Protein AF-A0A0P9RA25-F1 (afdb_monomer)

Solvent-accessible surface area (backbone atoms only — not comparable to full-atom values): 6479 Å² total; per-residue (Å²): 133,87,80,80,87,81,78,80,85,85,78,79,68,72,67,71,62,60,66,66,53,52,51,52,50,52,46,48,56,44,50,52,52,51,49,53,57,55,74,70,58,63,99,66,55,70,68,56,52,49,53,50,53,52,52,51,50,52,52,53,50,44,55,63,36,58,80,73,49,92,71,73,48,55,68,53,39,53,52,40,48,55,47,23,70,66,26,47,82,84,34,52,71,59,17,51,46,38,47,51,45,40,51,46,37,48,74,74,63,49

Sequence (110 aa):
MTDLSPSGEVHDTDLSIKEHIMPARELQEQLDTLREQLEHKPPMSESERDNLHELMQQIETKIQLEQATHEQDSSLADGVNLAVERFELEHPGIAGTLRSIVQTLGNIGI

Radius of gyration: 19.82 Å; Cα contacts (8 Å, |Δi|>4): 63; chains: 1; bounding box: 60×39×55 Å

Organism: NCBI:txid264453

InterPro domains:
  IPR025516 Protein of unknown function DUF4404 [PF14357] (27-110)

Foldseek 3Di:
DDDDDDDDDDDPPPVVVVPLVVLLVQLVVLLVVLVVVVVVVPPDDPVLVVLNVVLSVVSVVVSVCSVPDLDQPVVSLVSLVVNLVVCVPPPVPNSVSSVSNSVSSVVSPD

pLDDT: mean 80.01, std 17.23, range [43.62, 96.75]

Mean predicted aligned error: 9.84 Å

Nearest PDB structures (foldseek):
  4zsv-assembly1_A  TM=7.248E-01  e=1.014E+00  Aquifex aeolicus VF5
  4zsz-assembly1_A  TM=7.354E-01  e=1.201E+00  Aquifex aeolicus VF5
  3kaw-assembly1_A  TM=6.820E-01  e=1.073E+00  Pseudomonas aeruginosa
  3kav-assembly1_A  TM=6.672E-01  e=1.135E+00  Pseudomonas aeruginosa

Secondary structure (DSSP, 8-state):
-----------SSHHHHHHHHHHHHHHHHHHHHHHHHHHT--S--HHHHHHHHHHHHHHHHHHHHHTT-----HHHHHHHHHHHHHHHHH-HHHHHHHHHHHHHHHHTT-

Structure (mmCIF, N/CA/C/O backbone):
data_AF-A0A0P9RA25-F1
#
_entry.id   AF-A0A0P9RA25-F1
#
loop_
_atom_site.group_PDB
_atom_site.id
_atom_site.type_symbol
_atom_site.label_atom_id
_atom_site.label_alt_id
_atom_site.label_comp_id
_atom_site.label_asym_id
_atom_site.label_entity_id
_atom_site.label_seq_id
_atom_site.pdbx_PDB_ins_code
_atom_site.Cartn_x
_atom_site.Cartn_y
_atom_site.Cartn_z
_atom_site.occupancy
_atom_site.B_iso_or_equiv
_atom_site.auth_seq_id
_atom_site.auth_comp_id
_atom_site.auth_asym_id
_atom_site.auth_atom_id
_atom_site.pdbx_PDB_model_num
ATOM 1 N N . MET A 1 1 ? -45.000 22.985 39.536 1.00 43.62 1 MET A N 1
ATOM 2 C CA . MET A 1 1 ? -44.176 23.932 38.763 1.00 43.62 1 MET A CA 1
ATOM 3 C C . MET A 1 1 ? -42.744 23.627 39.152 1.00 43.62 1 MET A C 1
ATOM 5 O O . MET A 1 1 ? -42.229 24.255 40.058 1.00 43.62 1 MET A O 1
ATOM 9 N N . THR A 1 2 ? -42.159 22.497 38.757 1.00 50.28 2 THR A N 1
ATOM 10 C CA . THR A 1 2 ? -41.972 21.981 37.385 1.00 50.28 2 THR A CA 1
ATOM 11 C C . THR A 1 2 ? -41.344 23.046 36.501 1.00 50.28 2 THR A C 1
ATOM 13 O O . THR A 1 2 ? -42.076 23.927 36.062 1.00 50.28 2 THR A O 1
ATOM 16 N N . ASP A 1 3 ? -40.016 23.005 36.379 1.00 44.88 3 ASP A N 1
ATOM 17 C CA . ASP A 1 3 ? -39.243 22.898 35.123 1.00 44.88 3 ASP A CA 1
ATOM 18 C C . ASP A 1 3 ? -37.756 23.135 35.482 1.00 44.88 3 ASP A C 1
ATOM 20 O O . ASP A 1 3 ? -37.380 24.221 35.913 1.00 44.88 3 ASP A O 1
ATOM 24 N N . LEU A 1 4 ? -36.987 22.077 35.760 1.00 47.62 4 LEU A N 1
ATOM 25 C CA . LEU A 1 4 ? -36.079 21.422 34.807 1.00 47.62 4 LEU A CA 1
ATOM 26 C C . LEU A 1 4 ? -35.076 22.400 34.181 1.00 47.62 4 LEU A C 1
ATOM 28 O O . LEU A 1 4 ? -35.343 23.056 33.184 1.00 47.62 4 LEU A O 1
ATOM 32 N N . SER A 1 5 ? -33.877 22.431 34.764 1.00 49.62 5 SER A N 1
ATOM 33 C CA . SER A 1 5 ? -32.659 22.859 34.082 1.00 49.62 5 SER A CA 1
ATOM 34 C C . SER A 1 5 ? -32.545 22.119 32.745 1.00 49.62 5 SER A C 1
ATOM 36 O O . SER A 1 5 ? -32.510 20.885 32.767 1.00 49.62 5 SER A O 1
ATOM 38 N N . PRO A 1 6 ? -32.460 22.796 31.591 1.00 61.12 6 PRO A N 1
ATOM 39 C CA . PRO A 1 6 ? -32.045 22.127 30.381 1.00 61.12 6 PRO A CA 1
ATOM 40 C C . PRO A 1 6 ? -30.518 22.136 30.291 1.00 61.12 6 PRO A C 1
ATOM 42 O O . PRO A 1 6 ? -29.838 23.033 30.795 1.00 61.12 6 PRO A O 1
ATOM 45 N N . SER A 1 7 ? -30.025 21.138 29.568 1.00 49.59 7 SER A N 1
ATOM 46 C CA . SER A 1 7 ? -28.692 21.089 28.973 1.00 49.59 7 SER A CA 1
ATOM 47 C C . SER A 1 7 ? -27.584 20.545 29.868 1.00 49.59 7 SER A C 1
ATOM 49 O O . SER A 1 7 ? -26.542 21.159 30.080 1.00 49.59 7 SER A O 1
ATOM 51 N N . GLY A 1 8 ? -27.788 19.299 30.296 1.00 56.59 8 GLY A N 1
ATOM 52 C CA . GLY A 1 8 ? -26.721 18.329 30.084 1.00 56.59 8 GLY A CA 1
ATOM 53 C C . GLY A 1 8 ? -26.451 18.165 28.582 1.00 56.59 8 GLY A C 1
ATOM 54 O O . GLY A 1 8 ? -27.360 18.308 27.767 1.00 56.59 8 GLY A O 1
ATOM 55 N N . GLU A 1 9 ? -25.202 17.832 28.269 1.00 54.88 9 GLU A N 1
ATOM 56 C CA . GLU A 1 9 ? -24.771 17.241 27.000 1.00 54.88 9 GLU A CA 1
ATOM 57 C C . GLU A 1 9 ? -24.566 18.217 25.831 1.00 54.88 9 GLU A C 1
ATOM 59 O O . GLU A 1 9 ? -25.375 18.351 24.918 1.00 54.88 9 GLU A O 1
ATOM 64 N N . VAL A 1 10 ? -23.404 18.875 25.825 1.00 54.00 10 VAL A N 1
ATOM 65 C CA . VAL A 1 10 ? -22.808 19.386 24.586 1.00 54.00 10 VAL A CA 1
ATOM 66 C C . VAL A 1 10 ? -21.556 18.575 24.265 1.00 54.00 10 VAL A C 1
ATOM 68 O O . VAL A 1 10 ? -20.478 18.833 24.780 1.00 54.00 10 VAL A O 1
ATOM 71 N N . HIS A 1 11 ? -21.771 17.572 23.414 1.00 50.91 11 HIS A N 1
ATOM 72 C CA . HIS A 1 11 ? -20.868 17.115 22.357 1.00 50.91 11 HIS A CA 1
ATOM 73 C C . HIS A 1 11 ? -19.388 16.901 22.716 1.00 50.91 11 HIS A C 1
ATOM 75 O O . HIS A 1 11 ? -18.535 17.677 22.297 1.00 50.91 11 HIS A O 1
ATOM 81 N N . ASP A 1 12 ? -19.072 15.782 23.367 1.00 50.06 12 ASP A N 1
ATOM 82 C CA . ASP A 1 12 ? -17.703 15.232 23.354 1.00 50.06 12 ASP A CA 1
ATOM 83 C C . ASP A 1 12 ? -17.537 14.107 22.301 1.00 50.06 12 ASP A C 1
ATOM 85 O O . ASP A 1 12 ? -16.439 13.645 22.013 1.00 50.06 12 ASP A O 1
ATOM 89 N N . THR A 1 13 ? -18.624 13.680 21.645 1.00 53.25 13 THR A N 1
ATOM 90 C CA . THR A 1 13 ? -18.630 12.513 20.743 1.00 53.25 13 THR A CA 1
ATOM 91 C C . THR A 1 13 ? -18.313 12.802 19.268 1.00 53.25 13 THR A C 1
ATOM 93 O O . THR A 1 13 ? -18.087 11.857 18.516 1.00 53.25 13 THR A O 1
ATOM 96 N N . ASP A 1 14 ? -18.237 14.065 18.822 1.00 52.00 14 ASP A N 1
ATOM 97 C CA . ASP A 1 14 ? -17.967 14.397 17.401 1.00 52.00 14 ASP A CA 1
ATOM 98 C C . ASP A 1 14 ? -16.471 14.361 17.028 1.00 52.00 14 ASP A C 1
ATOM 100 O O . ASP A 1 14 ? -16.124 14.169 15.861 1.00 52.00 14 ASP A O 1
ATOM 104 N N . LEU A 1 15 ? -15.565 14.511 18.003 1.00 49.84 15 LEU A N 1
ATOM 105 C CA . LEU A 1 15 ? -14.123 14.542 17.729 1.00 49.84 15 LEU A CA 1
ATOM 106 C C . LEU A 1 15 ? -13.520 13.132 17.597 1.00 49.84 15 LEU A C 1
ATOM 108 O O . LEU A 1 15 ? -12.598 12.932 16.813 1.00 49.84 15 LEU A O 1
ATOM 112 N N . SER A 1 16 ? -14.084 12.140 18.295 1.00 54.59 16 SER A N 1
ATOM 113 C CA . SER A 1 16 ? -13.531 10.779 18.350 1.00 54.59 16 SER A CA 1
ATOM 114 C C . SER A 1 16 ? -13.845 9.922 17.117 1.00 54.59 16 SER A C 1
ATOM 116 O O . SER A 1 16 ? -13.129 8.961 16.852 1.00 54.59 16 SER A O 1
ATOM 118 N N . ILE A 1 17 ? -14.887 10.256 16.346 1.00 54.41 17 ILE A N 1
ATOM 119 C CA . ILE A 1 17 ? -15.246 9.514 15.126 1.00 54.41 17 ILE A CA 1
ATOM 120 C C . ILE A 1 17 ? -14.368 9.931 13.939 1.00 54.41 17 ILE A C 1
ATOM 122 O O . ILE A 1 17 ? -14.140 9.118 13.056 1.00 54.41 17 ILE A O 1
ATOM 126 N N . LYS A 1 18 ? -13.832 11.161 13.907 1.00 53.38 18 LYS A N 1
ATOM 127 C CA . LYS A 1 18 ? -13.073 11.689 12.754 1.00 53.38 18 LYS A CA 1
ATOM 128 C C . LYS A 1 18 ? -11.647 11.143 12.633 1.00 53.38 18 LYS A C 1
ATOM 130 O O . LYS A 1 18 ? -11.148 11.060 11.515 1.00 53.38 18 LYS A O 1
ATOM 135 N N . GLU A 1 19 ? -11.013 10.754 13.738 1.00 54.59 19 GLU A N 1
ATOM 136 C CA . GLU A 1 19 ? -9.610 1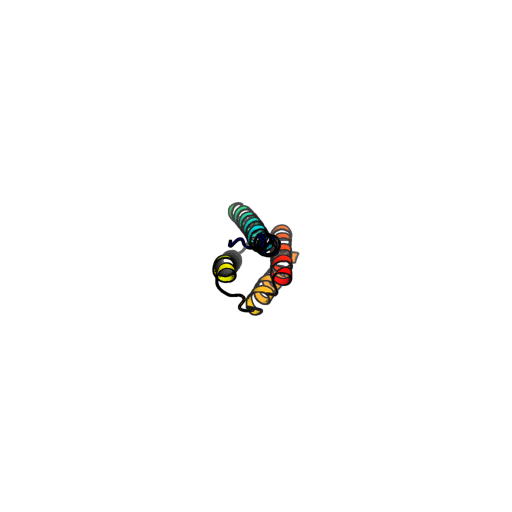0.302 13.741 1.00 54.59 19 GLU A CA 1
ATOM 137 C C . GLU A 1 19 ? -9.434 8.883 13.178 1.00 54.59 19 GLU A C 1
ATOM 139 O O . GLU A 1 19 ? -8.426 8.607 12.540 1.00 54.59 19 GLU A O 1
ATOM 144 N N . HIS A 1 20 ? -10.422 7.995 13.329 1.00 56.47 20 HIS A N 1
ATOM 145 C CA . HIS A 1 20 ? -10.298 6.598 12.886 1.00 56.47 20 HIS A CA 1
ATOM 146 C C . HIS A 1 20 ? -10.661 6.380 11.401 1.00 56.47 20 HIS A C 1
ATOM 148 O O . HIS A 1 20 ? -10.259 5.391 10.799 1.00 56.47 20 HIS A O 1
ATOM 154 N N . ILE A 1 21 ? -11.382 7.315 10.764 1.00 62.09 21 ILE A N 1
ATOM 155 C CA . ILE A 1 21 ? -11.773 7.191 9.339 1.00 62.09 21 ILE A CA 1
ATOM 156 C C . ILE A 1 21 ? -10.632 7.590 8.395 1.00 62.09 21 ILE A C 1
ATOM 158 O O . ILE A 1 21 ? -10.577 7.118 7.260 1.00 62.09 21 ILE A O 1
ATOM 162 N N . MET A 1 22 ? -9.735 8.483 8.831 1.00 70.12 22 MET A N 1
ATOM 163 C CA . MET A 1 22 ? -8.658 8.985 7.971 1.00 70.12 22 MET A CA 1
ATOM 164 C C . MET A 1 22 ? -7.619 7.909 7.616 1.00 70.12 22 MET A C 1
ATOM 166 O O . MET A 1 22 ? -7.309 7.798 6.431 1.00 70.12 22 MET A O 1
ATOM 170 N N . PRO A 1 23 ? -7.141 7.067 8.551 1.00 80.38 23 PRO A N 1
ATOM 171 C CA . PRO A 1 23 ? -6.140 6.052 8.232 1.00 80.38 23 PRO A CA 1
ATOM 172 C C . PRO A 1 23 ? -6.656 4.954 7.298 1.00 80.38 23 PRO A C 1
ATOM 174 O O . PRO A 1 23 ? -5.997 4.621 6.318 1.00 80.38 23 PRO A O 1
ATOM 177 N N . ALA A 1 24 ? -7.870 4.445 7.534 1.00 81.75 24 ALA A N 1
ATOM 178 C CA . ALA A 1 24 ? -8.482 3.431 6.673 1.00 81.75 24 ALA A CA 1
ATOM 179 C C . ALA A 1 24 ? -8.697 3.946 5.238 1.00 81.75 24 ALA A C 1
ATOM 181 O O . ALA A 1 24 ? -8.505 3.217 4.264 1.00 81.75 24 ALA A O 1
ATOM 182 N N . ARG A 1 25 ? -9.067 5.225 5.097 1.00 84.88 25 ARG A N 1
ATOM 183 C CA . ARG A 1 25 ? -9.197 5.875 3.790 1.00 84.88 25 ARG A CA 1
ATOM 184 C C . ARG A 1 25 ? -7.846 6.045 3.096 1.00 84.88 25 ARG A C 1
ATOM 186 O O . ARG A 1 25 ? -7.751 5.768 1.906 1.00 84.88 25 ARG A O 1
ATOM 193 N N . GLU A 1 26 ? -6.825 6.494 3.817 1.00 89.25 26 GLU A N 1
ATOM 194 C CA . GLU A 1 26 ? -5.475 6.662 3.270 1.00 89.25 26 GLU A CA 1
ATOM 195 C C . GLU A 1 26 ? -4.899 5.320 2.792 1.00 89.25 26 GLU A C 1
ATOM 197 O O . GLU A 1 26 ? -4.362 5.227 1.689 1.00 89.25 26 GLU A O 1
ATOM 202 N N . LEU A 1 27 ? -5.098 4.257 3.574 1.00 90.06 27 LEU A N 1
ATOM 203 C CA . LEU A 1 27 ? -4.681 2.901 3.223 1.00 90.06 27 LEU A CA 1
ATOM 204 C C . LEU A 1 27 ? -5.374 2.406 1.944 1.00 90.06 27 LEU A C 1
ATOM 206 O O . LEU A 1 27 ? -4.736 1.810 1.077 1.00 90.06 27 LEU A O 1
ATOM 210 N N . GLN A 1 28 ? -6.666 2.709 1.782 1.00 91.31 28 GLN A N 1
ATOM 211 C CA . GLN A 1 28 ? -7.406 2.405 0.557 1.00 91.31 28 GLN A CA 1
ATOM 212 C C . GLN A 1 28 ? -6.830 3.146 -0.663 1.00 91.31 28 GLN A C 1
ATOM 214 O O . GLN A 1 28 ? -6.598 2.525 -1.698 1.00 91.31 28 GLN A O 1
ATOM 219 N N . GLU A 1 29 ? -6.544 4.445 -0.542 1.00 93.81 29 GLU A N 1
ATOM 220 C CA . GLU A 1 29 ? -5.962 5.252 -1.629 1.00 93.81 29 GLU A CA 1
ATOM 221 C C . GLU A 1 29 ? -4.575 4.722 -2.055 1.00 93.81 29 GLU A C 1
ATOM 223 O O . GLU A 1 29 ? -4.235 4.686 -3.245 1.00 93.81 29 GLU A O 1
ATOM 228 N N . GLN A 1 30 ? -3.781 4.236 -1.099 1.00 95.00 30 GLN A N 1
ATOM 229 C CA . GLN A 1 30 ? -2.495 3.590 -1.370 1.00 95.00 30 GLN A CA 1
ATOM 230 C C . GLN A 1 30 ? -2.659 2.230 -2.066 1.00 95.00 30 GLN A C 1
ATOM 232 O O . GLN A 1 30 ? -1.908 1.932 -2.998 1.00 95.00 30 GLN A O 1
ATOM 237 N N . LEU A 1 31 ? -3.650 1.420 -1.671 1.00 95.00 31 LEU A N 1
ATOM 238 C CA . LEU A 1 31 ? -3.972 0.169 -2.365 1.00 95.00 31 LEU A CA 1
ATOM 239 C C . LEU A 1 31 ? -4.417 0.419 -3.805 1.00 95.00 31 LEU A C 1
ATOM 241 O O . LEU A 1 31 ? -3.995 -0.310 -4.699 1.00 95.00 31 LEU A O 1
ATOM 245 N N . ASP A 1 32 ? -5.226 1.447 -4.049 1.00 95.38 32 ASP A N 1
ATOM 246 C CA . ASP A 1 32 ? -5.659 1.805 -5.401 1.00 95.38 32 ASP A CA 1
ATOM 247 C C . ASP A 1 32 ? -4.482 2.277 -6.264 1.00 95.38 32 ASP A C 1
ATOM 249 O O . ASP A 1 32 ? -4.353 1.860 -7.416 1.00 95.38 32 ASP A O 1
ATOM 253 N N . THR A 1 33 ? -3.545 3.027 -5.681 1.00 95.69 33 THR A N 1
ATOM 254 C CA . THR A 1 33 ? -2.279 3.372 -6.347 1.00 95.69 33 THR A CA 1
ATOM 255 C C . THR A 1 33 ? -1.470 2.120 -6.702 1.00 95.69 33 THR A C 1
ATOM 257 O O . THR A 1 33 ? -0.943 2.008 -7.809 1.00 95.69 33 THR A O 1
ATOM 260 N N . LEU A 1 34 ? -1.374 1.151 -5.785 1.00 95.00 34 LEU A N 1
ATOM 261 C CA . LEU A 1 34 ? -0.673 -0.108 -6.036 1.00 95.00 34 LEU A CA 1
ATOM 262 C C . LEU A 1 34 ? -1.365 -0.934 -7.135 1.00 95.00 34 LEU A C 1
ATOM 264 O O . LEU A 1 34 ? -0.680 -1.502 -7.987 1.00 95.00 34 LEU A O 1
ATOM 268 N N . ARG A 1 35 ? -2.708 -0.966 -7.168 1.00 94.50 35 ARG A N 1
ATOM 269 C CA . ARG A 1 35 ? -3.483 -1.600 -8.255 1.00 94.50 35 ARG A CA 1
ATOM 270 C C . ARG A 1 35 ? -3.129 -0.990 -9.600 1.00 94.50 35 ARG A C 1
ATOM 272 O O . ARG A 1 35 ? -2.756 -1.732 -10.503 1.00 94.50 35 ARG A O 1
ATOM 279 N N . GLU A 1 36 ? -3.174 0.334 -9.703 1.00 94.88 36 GLU A N 1
ATOM 280 C CA . GLU A 1 36 ? -2.862 1.048 -10.943 1.00 94.88 36 GLU A CA 1
ATOM 281 C C . GLU A 1 36 ? -1.439 0.715 -11.429 1.00 94.88 36 GLU A C 1
ATOM 283 O O . GLU A 1 36 ? -1.226 0.360 -12.592 1.00 94.88 36 GLU A O 1
ATOM 288 N N . GLN A 1 37 ? -0.456 0.713 -10.521 1.00 92.62 37 GLN A N 1
ATOM 289 C CA . GLN A 1 37 ? 0.919 0.316 -10.843 1.00 92.62 37 GLN A CA 1
ATOM 290 C C . GLN A 1 37 ? 1.013 -1.119 -11.385 1.00 92.62 37 GLN A C 1
ATOM 292 O O . GLN A 1 37 ? 1.790 -1.375 -12.307 1.00 92.62 37 GLN A O 1
ATOM 297 N N . LEU A 1 38 ? 0.227 -2.059 -10.851 1.00 92.12 38 LEU A N 1
ATOM 298 C CA . LEU A 1 38 ? 0.177 -3.443 -11.333 1.00 92.12 38 LEU A CA 1
ATOM 299 C C . LEU A 1 38 ? -0.546 -3.582 -12.679 1.00 92.12 38 LEU A C 1
ATOM 301 O O . LEU A 1 38 ? -0.139 -4.408 -13.504 1.00 92.12 38 LEU A O 1
ATOM 305 N N . GLU A 1 39 ? -1.568 -2.765 -12.939 1.00 92.38 39 GLU A N 1
ATOM 306 C CA . GLU A 1 39 ? -2.290 -2.722 -14.218 1.00 92.38 39 GLU A CA 1
ATOM 307 C C . GLU A 1 39 ? -1.391 -2.297 -15.383 1.00 92.38 39 GLU A C 1
ATOM 309 O O . GLU A 1 39 ? -1.548 -2.792 -16.504 1.00 92.38 39 GLU A O 1
ATOM 314 N N . HIS A 1 40 ? -0.372 -1.476 -15.115 1.00 90.38 40 HIS A N 1
ATOM 315 C CA . HIS A 1 40 ? 0.675 -1.146 -16.084 1.00 90.38 40 HIS A CA 1
ATOM 316 C C . HIS A 1 40 ? 1.589 -2.331 -16.448 1.00 90.38 40 HIS A C 1
ATOM 318 O O . HIS A 1 40 ? 2.460 -2.188 -17.308 1.00 90.38 40 HIS A O 1
ATOM 324 N N . LYS A 1 41 ? 1.378 -3.507 -15.840 1.00 84.25 41 LYS A N 1
ATOM 325 C CA . LYS A 1 41 ? 2.129 -4.752 -16.063 1.00 84.25 41 LYS A CA 1
ATOM 326 C C . LYS A 1 41 ? 3.649 -4.535 -16.065 1.00 84.25 41 LYS A C 1
ATOM 328 O O . LYS A 1 41 ? 4.313 -4.889 -17.044 1.00 84.25 41 LYS A O 1
ATOM 333 N N . PRO A 1 42 ? 4.218 -3.988 -14.976 1.00 86.69 42 PRO A N 1
ATOM 334 C CA . PRO A 1 42 ? 5.664 -3.915 -14.809 1.00 86.69 42 PRO A CA 1
ATOM 335 C C . PRO A 1 42 ? 6.311 -5.299 -15.008 1.00 86.69 42 PRO A C 1
ATOM 337 O O . PRO A 1 42 ? 5.668 -6.324 -14.738 1.00 86.69 42 PRO A O 1
ATOM 340 N N . PRO A 1 43 ? 7.567 -5.348 -15.489 1.00 87.62 43 PRO A N 1
ATOM 341 C CA . PRO A 1 43 ? 8.281 -6.597 -15.722 1.00 87.62 43 PRO A CA 1
ATOM 342 C C . PRO A 1 43 ? 8.679 -7.233 -14.384 1.00 87.62 43 PRO A C 1
ATOM 344 O O . PRO A 1 43 ? 9.780 -7.023 -13.897 1.00 87.62 43 PRO A O 1
ATOM 347 N N . MET A 1 44 ? 7.757 -7.990 -13.801 1.00 91.44 44 MET A N 1
ATOM 348 C CA . MET A 1 44 ? 7.921 -8.791 -12.585 1.00 91.44 44 MET A CA 1
ATOM 349 C C . MET A 1 44 ? 7.461 -10.225 -12.854 1.00 91.44 44 MET A C 1
ATOM 351 O O . MET A 1 44 ? 6.681 -10.470 -13.785 1.00 91.44 44 MET A O 1
ATOM 355 N N . SER A 1 45 ? 7.919 -11.171 -12.040 1.00 90.75 45 SER A N 1
ATOM 356 C CA . SER A 1 45 ? 7.493 -12.569 -12.126 1.00 90.75 45 SER A CA 1
ATOM 357 C C . SER A 1 45 ? 6.019 -12.751 -11.737 1.00 90.75 45 SER A C 1
ATOM 359 O O . SER A 1 45 ? 5.428 -11.929 -11.036 1.00 90.75 45 SER A O 1
ATOM 361 N N . GLU A 1 46 ? 5.401 -13.852 -12.176 1.00 89.56 46 GLU A N 1
ATOM 362 C CA . GLU A 1 46 ? 4.030 -14.199 -11.762 1.00 89.56 46 GLU A CA 1
ATOM 363 C C . GLU A 1 46 ? 3.933 -14.364 -10.243 1.00 89.56 46 GLU A C 1
ATOM 365 O O . GLU A 1 46 ? 3.049 -13.783 -9.629 1.00 89.56 46 GLU A O 1
ATOM 370 N N . SER A 1 47 ? 4.913 -15.027 -9.622 1.00 89.94 47 SER A N 1
ATOM 371 C CA . SER A 1 47 ? 4.948 -15.190 -8.166 1.00 89.94 47 SER A CA 1
ATOM 372 C C . SER A 1 47 ? 5.015 -13.853 -7.418 1.00 89.94 47 SER A C 1
ATOM 374 O O . SER A 1 47 ? 4.436 -13.724 -6.344 1.00 89.94 47 SER A O 1
ATOM 376 N N . GLU A 1 48 ? 5.701 -12.841 -7.953 1.00 92.00 48 GLU A N 1
ATOM 377 C CA . GLU A 1 48 ? 5.730 -11.496 -7.355 1.00 92.00 48 GLU A CA 1
ATOM 378 C C . GLU A 1 48 ? 4.384 -10.810 -7.420 1.00 92.00 48 GLU A C 1
ATOM 380 O O . GLU A 1 48 ? 3.926 -10.253 -6.424 1.00 92.00 48 GLU A O 1
ATOM 385 N N . ARG A 1 49 ? 3.744 -10.896 -8.584 1.00 92.25 49 ARG A N 1
ATOM 386 C CA . ARG A 1 49 ? 2.412 -10.347 -8.787 1.00 92.25 49 ARG A CA 1
ATOM 387 C C . ARG A 1 49 ? 1.393 -11.033 -7.874 1.00 92.25 49 ARG A C 1
ATOM 389 O O . ARG A 1 49 ? 0.596 -10.341 -7.250 1.00 92.25 49 ARG A O 1
ATOM 396 N N . ASP A 1 50 ? 1.462 -12.354 -7.744 1.00 92.75 50 ASP A N 1
ATOM 397 C CA . ASP A 1 50 ? 0.576 -13.129 -6.872 1.00 92.75 50 ASP A CA 1
ATOM 398 C C . ASP A 1 50 ? 0.765 -12.756 -5.396 1.00 92.75 50 ASP A C 1
ATOM 400 O O . ASP A 1 50 ? -0.217 -12.492 -4.706 1.00 92.75 50 ASP A O 1
ATOM 404 N N . ASN A 1 51 ? 2.015 -12.643 -4.924 1.00 92.19 51 ASN A N 1
ATOM 405 C CA . ASN A 1 51 ? 2.306 -12.193 -3.556 1.00 92.19 51 ASN A CA 1
ATOM 406 C C . ASN A 1 51 ? 1.744 -10.788 -3.287 1.00 92.19 51 ASN A C 1
ATOM 408 O O . ASN A 1 51 ? 1.168 -10.546 -2.228 1.00 92.19 51 ASN A O 1
ATOM 412 N N . LEU A 1 52 ? 1.886 -9.858 -4.240 1.00 94.50 52 LEU A N 1
ATOM 413 C CA . LEU A 1 52 ? 1.323 -8.513 -4.103 1.00 94.50 52 LEU A CA 1
ATOM 414 C C . LEU A 1 52 ? -0.206 -8.546 -4.049 1.00 94.50 52 LEU A C 1
ATOM 416 O O . LEU A 1 52 ? -0.790 -7.902 -3.183 1.00 94.50 52 LEU A O 1
ATOM 420 N N . HIS A 1 53 ? -0.861 -9.325 -4.913 1.00 94.06 53 HIS A N 1
ATOM 421 C CA . HIS A 1 53 ? -2.316 -9.475 -4.867 1.00 94.06 53 HIS A CA 1
ATOM 422 C C . HIS A 1 53 ? -2.803 -10.078 -3.547 1.00 94.06 53 HIS A C 1
ATOM 424 O O . HIS A 1 53 ? -3.813 -9.618 -3.013 1.00 94.06 53 HIS A O 1
ATOM 430 N N . GLU A 1 54 ? -2.089 -11.066 -3.005 1.00 93.38 54 GLU A N 1
ATOM 431 C CA . GLU A 1 54 ? -2.419 -11.660 -1.710 1.00 93.38 54 GLU A CA 1
ATOM 432 C C . GLU A 1 54 ? -2.293 -10.634 -0.577 1.00 93.38 54 GLU A C 1
ATOM 434 O O . GLU A 1 54 ? -3.232 -10.464 0.200 1.00 93.38 54 GLU A O 1
ATOM 439 N N . LEU A 1 55 ? -1.190 -9.880 -0.529 1.00 92.75 55 LEU A N 1
ATOM 440 C CA . LEU A 1 55 ? -1.003 -8.809 0.455 1.00 92.75 55 LEU A CA 1
ATOM 441 C C . LEU A 1 55 ? -2.111 -7.758 0.360 1.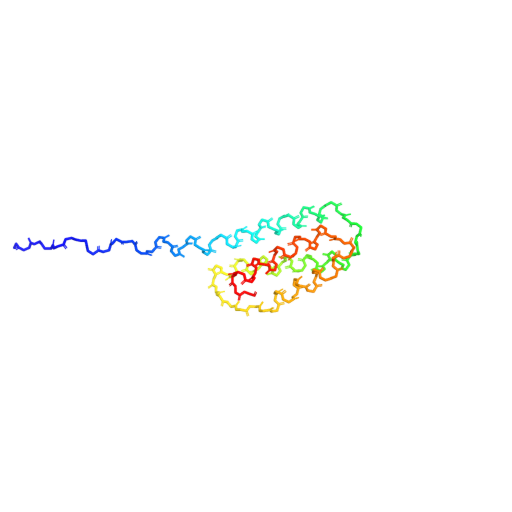00 92.75 55 LEU A C 1
ATOM 443 O O . LEU A 1 55 ? -2.685 -7.369 1.373 1.00 92.75 55 LEU A O 1
ATOM 447 N N . MET A 1 56 ? -2.475 -7.337 -0.849 1.00 92.94 56 MET A N 1
ATOM 448 C CA . MET A 1 56 ? -3.550 -6.364 -1.054 1.00 92.94 56 MET A CA 1
ATOM 449 C C . MET A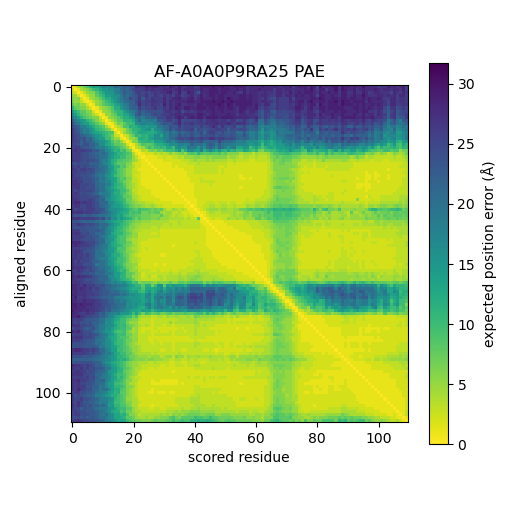 1 56 ? -4.905 -6.881 -0.562 1.00 92.94 56 MET A C 1
ATOM 451 O O . MET A 1 56 ? -5.658 -6.125 0.046 1.00 92.94 56 MET A O 1
ATOM 455 N N . GLN A 1 57 ? -5.214 -8.161 -0.787 1.00 92.19 57 GLN A N 1
ATOM 456 C CA . GLN A 1 57 ? -6.429 -8.800 -0.268 1.00 92.19 57 GLN A CA 1
ATOM 457 C C . GLN A 1 57 ? -6.433 -8.857 1.265 1.00 92.19 57 GLN A C 1
ATOM 459 O O . GLN A 1 57 ? -7.467 -8.600 1.886 1.00 92.19 57 GLN A O 1
ATOM 464 N N . GLN A 1 58 ? -5.289 -9.158 1.887 1.00 89.75 58 GLN A N 1
ATOM 465 C CA . GLN A 1 58 ? -5.157 -9.160 3.346 1.00 89.75 58 GLN A CA 1
ATOM 466 C C . GLN A 1 58 ? -5.376 -7.756 3.927 1.00 89.75 58 GLN A C 1
ATOM 468 O O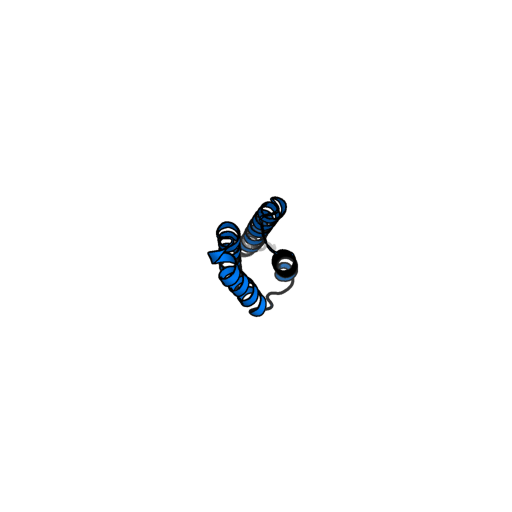 . GLN A 1 58 ? -6.172 -7.601 4.853 1.00 89.75 58 GLN A O 1
ATOM 473 N N . ILE A 1 59 ? -4.746 -6.729 3.346 1.00 88.94 59 ILE A N 1
ATOM 474 C CA . ILE A 1 59 ? -4.913 -5.330 3.770 1.00 88.94 59 ILE A CA 1
ATOM 475 C C . ILE A 1 59 ? -6.370 -4.883 3.589 1.00 88.94 59 ILE A C 1
ATOM 477 O O . ILE A 1 59 ? -6.953 -4.308 4.501 1.00 88.94 59 ILE A O 1
ATOM 481 N N . GLU A 1 60 ? -7.005 -5.192 2.457 1.00 88.81 60 GLU A N 1
ATOM 482 C CA . GLU A 1 60 ? -8.409 -4.838 2.207 1.00 88.81 60 GLU A CA 1
ATOM 483 C C . GLU A 1 60 ? -9.369 -5.533 3.184 1.00 88.81 60 GLU A C 1
ATOM 485 O O . GLU A 1 60 ? -10.338 -4.932 3.653 1.00 88.81 60 GLU A O 1
ATOM 490 N N . THR A 1 61 ? -9.076 -6.784 3.545 1.00 86.44 61 THR A N 1
ATOM 491 C CA . THR A 1 61 ? -9.810 -7.498 4.596 1.00 86.44 61 THR A CA 1
ATOM 492 C C . THR A 1 61 ? -9.636 -6.796 5.941 1.00 86.44 61 THR A C 1
ATOM 494 O O . THR A 1 61 ? -10.607 -6.650 6.680 1.00 86.44 61 THR A O 1
ATOM 497 N N . LYS A 1 62 ? -8.430 -6.303 6.253 1.00 79.06 62 LYS A N 1
ATOM 498 C CA . LYS A 1 62 ? -8.182 -5.528 7.472 1.00 79.06 62 LYS A CA 1
ATOM 499 C C . LYS A 1 62 ? -8.897 -4.191 7.489 1.00 79.06 62 LYS A C 1
ATOM 501 O O . LYS A 1 62 ? -9.543 -3.921 8.486 1.00 79.06 62 LYS A O 1
ATOM 506 N N . ILE A 1 63 ? -8.921 -3.438 6.393 1.00 80.69 63 ILE A N 1
ATOM 507 C CA . ILE A 1 63 ? -9.710 -2.198 6.293 1.00 80.69 63 ILE A CA 1
ATOM 508 C C . ILE A 1 63 ? -11.191 -2.463 6.614 1.00 80.69 63 ILE A C 1
ATOM 510 O O . ILE A 1 63 ? -11.828 -1.690 7.330 1.00 80.69 63 ILE A O 1
ATOM 514 N N . GLN A 1 64 ? -11.747 -3.571 6.112 1.00 78.25 64 GLN A N 1
ATOM 515 C CA . GLN A 1 64 ? -13.130 -3.968 6.397 1.00 78.25 64 GLN A CA 1
ATOM 516 C C . GLN A 1 64 ? -13.329 -4.418 7.854 1.00 78.25 64 GLN A C 1
ATOM 518 O O . GLN A 1 64 ? -14.381 -4.152 8.435 1.00 78.25 64 GLN A O 1
ATOM 523 N N . LEU A 1 65 ? -12.334 -5.092 8.444 1.00 72.94 65 LEU A N 1
ATOM 524 C CA . LEU A 1 65 ? -12.370 -5.604 9.817 1.00 72.94 65 LEU A CA 1
ATOM 525 C C . LEU A 1 65 ? -12.026 -4.560 10.882 1.00 72.94 65 LEU A C 1
ATOM 527 O O . LEU A 1 65 ? -12.538 -4.680 11.984 1.00 72.94 65 LEU A O 1
ATOM 531 N N . GLU A 1 66 ? -11.214 -3.542 10.605 1.00 60.72 66 GLU A N 1
ATOM 532 C CA . GLU A 1 66 ? -10.936 -2.433 11.531 1.00 60.72 66 GLU A CA 1
ATOM 533 C C . GLU A 1 66 ? -12.218 -1.669 11.865 1.00 60.72 66 GLU A C 1
ATOM 535 O O . GLU A 1 66 ? -12.419 -1.241 13.000 1.00 60.72 66 GLU A O 1
ATOM 540 N N . GLN A 1 67 ? -13.166 -1.622 10.920 1.00 54.09 67 GLN A N 1
ATOM 541 C CA . GLN A 1 67 ? -14.520 -1.135 11.193 1.00 54.09 67 GLN A CA 1
ATOM 542 C C . GLN A 1 67 ? -15.303 -2.017 12.185 1.00 54.09 67 GLN A C 1
ATOM 544 O O . GLN A 1 67 ? -16.349 -1.596 12.678 1.00 54.09 67 GLN A O 1
ATOM 549 N N . ALA A 1 68 ? -14.818 -3.224 12.489 1.00 47.03 68 ALA A N 1
ATOM 550 C CA . ALA A 1 68 ? -15.467 -4.212 13.344 1.00 47.03 68 ALA A CA 1
ATOM 551 C C . ALA A 1 68 ? -14.693 -4.532 14.643 1.00 47.03 68 ALA A C 1
ATOM 553 O O . ALA A 1 68 ? -15.338 -4.701 15.678 1.00 47.03 68 ALA A O 1
ATOM 554 N N . THR A 1 69 ? -13.353 -4.601 14.636 1.00 51.19 69 THR A N 1
ATOM 555 C CA . THR A 1 69 ? -12.513 -5.026 15.776 1.00 51.19 69 THR A CA 1
ATOM 556 C C . THR A 1 69 ? -11.037 -4.609 15.613 1.00 51.19 69 THR A C 1
ATOM 558 O O . THR A 1 69 ? -10.402 -4.972 14.628 1.00 51.19 69 THR A O 1
ATOM 561 N N . HIS A 1 70 ? -10.460 -3.931 16.617 1.00 53.34 70 HIS A N 1
ATOM 562 C CA . HIS A 1 70 ? -9.021 -3.604 16.742 1.00 53.34 70 HIS A CA 1
ATOM 563 C C . HIS A 1 70 ? -8.164 -4.839 17.128 1.00 53.34 70 HIS A C 1
ATOM 565 O O . HIS A 1 70 ? -7.522 -4.861 18.180 1.00 53.34 70 HIS A O 1
ATOM 571 N N . GLU A 1 71 ? -8.174 -5.911 16.335 1.00 54.62 71 GLU A N 1
ATOM 572 C CA . GLU A 1 71 ? -7.223 -7.014 16.546 1.00 54.62 71 GLU A CA 1
ATOM 573 C C . GLU A 1 71 ? -5.858 -6.668 15.936 1.00 54.62 71 GLU A C 1
ATOM 575 O O . GLU A 1 71 ? -5.754 -6.409 14.737 1.00 54.62 71 GLU A O 1
ATOM 580 N N . GLN A 1 72 ? -4.813 -6.671 16.774 1.00 54.81 72 GLN A N 1
ATOM 581 C CA . GLN A 1 72 ? -3.430 -6.445 16.356 1.00 54.81 72 GLN A CA 1
ATOM 582 C C . GLN A 1 72 ? -2.942 -7.614 15.503 1.00 54.81 72 GLN A C 1
ATOM 584 O O . GLN A 1 72 ? -2.585 -8.672 16.021 1.00 54.81 72 GLN A O 1
ATOM 589 N N . ASP A 1 73 ? -2.906 -7.412 14.194 1.00 62.53 73 ASP A N 1
ATOM 590 C CA . ASP A 1 73 ? -2.340 -8.373 13.256 1.00 62.53 73 ASP A CA 1
ATOM 591 C C . ASP A 1 73 ? -0.924 -7.937 12.885 1.00 62.53 73 ASP A C 1
ATOM 593 O O . ASP A 1 73 ? -0.660 -7.507 11.765 1.00 62.53 73 ASP A O 1
ATOM 597 N N . SER A 1 74 ? 0.000 -8.028 13.849 1.00 64.00 74 SER A N 1
ATOM 598 C CA . SER A 1 74 ? 1.404 -7.636 13.632 1.00 64.00 74 SER A CA 1
ATOM 599 C C . SER A 1 74 ? 2.024 -8.361 12.429 1.00 64.00 74 SER A C 1
ATOM 601 O O . SER A 1 74 ? 2.911 -7.838 11.762 1.00 64.00 74 SER A O 1
ATOM 603 N N . SER A 1 75 ? 1.496 -9.547 12.098 1.00 77.69 75 SER A N 1
ATOM 604 C CA . SER A 1 75 ? 1.911 -10.334 10.940 1.00 77.69 75 SER A CA 1
ATOM 605 C C . SER A 1 75 ? 1.663 -9.634 9.600 1.00 77.69 75 SER A C 1
ATOM 607 O O . SER A 1 75 ? 2.361 -9.945 8.633 1.00 77.69 75 SER A O 1
ATOM 609 N N . LEU A 1 76 ? 0.695 -8.714 9.508 1.00 86.31 76 LEU A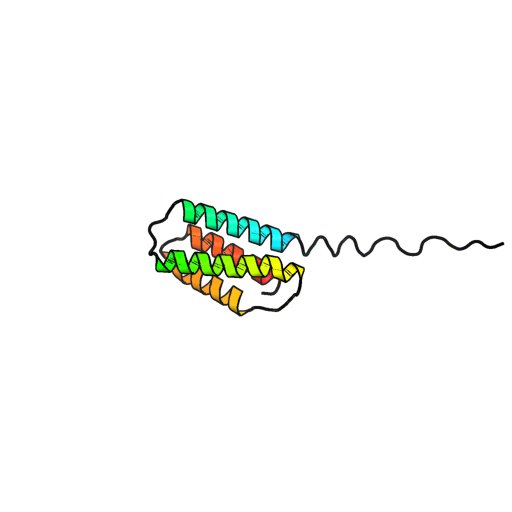 N 1
ATOM 610 C CA . LEU A 1 76 ? 0.431 -7.987 8.268 1.00 86.31 76 LEU A CA 1
ATOM 611 C C . LEU A 1 76 ? 1.515 -6.942 8.002 1.00 86.31 76 LEU A C 1
ATOM 613 O O . LEU A 1 76 ? 2.066 -6.905 6.903 1.00 86.31 76 LEU A O 1
ATOM 617 N N . ALA A 1 77 ? 1.852 -6.124 9.001 1.00 87.25 77 ALA A N 1
ATOM 618 C CA . ALA A 1 77 ? 2.907 -5.122 8.873 1.00 87.25 77 ALA A CA 1
ATOM 619 C C . ALA A 1 77 ? 4.264 -5.773 8.544 1.00 87.25 77 ALA A C 1
ATOM 621 O O . ALA A 1 77 ? 4.998 -5.273 7.688 1.00 87.25 77 ALA A O 1
ATOM 622 N N . ASP A 1 78 ? 4.562 -6.928 9.148 1.00 89.62 78 ASP A N 1
ATOM 623 C CA . ASP A 1 78 ? 5.743 -7.736 8.823 1.00 89.62 78 ASP A CA 1
ATOM 624 C C . ASP A 1 78 ? 5.726 -8.231 7.363 1.00 89.62 78 ASP A C 1
ATOM 626 O O . ASP A 1 78 ? 6.729 -8.124 6.653 1.00 89.62 78 ASP A O 1
ATOM 630 N N . GLY A 1 79 ? 4.580 -8.723 6.877 1.00 91.56 79 GLY A N 1
ATOM 631 C CA . GLY A 1 79 ? 4.418 -9.181 5.493 1.00 91.56 79 GLY A CA 1
ATOM 632 C C . GLY A 1 79 ? 4.598 -8.063 4.462 1.00 91.56 79 GLY A C 1
ATOM 633 O O . GLY A 1 79 ? 5.270 -8.253 3.445 1.00 91.56 79 GLY A O 1
ATOM 634 N N . VAL A 1 80 ? 4.054 -6.873 4.739 1.00 93.19 80 VAL A N 1
ATOM 635 C CA . VAL A 1 80 ? 4.239 -5.704 3.868 1.00 93.19 80 VAL A CA 1
ATOM 636 C C . VAL A 1 80 ? 5.693 -5.218 3.915 1.00 93.19 80 VAL A C 1
ATOM 638 O O . VAL A 1 80 ? 6.248 -4.903 2.864 1.00 93.19 80 VAL A O 1
ATOM 641 N N . ASN A 1 81 ? 6.355 -5.225 5.078 1.00 93.69 81 ASN A N 1
ATOM 642 C CA . ASN A 1 81 ? 7.781 -4.885 5.185 1.00 93.69 81 ASN A CA 1
ATOM 643 C C . ASN A 1 81 ? 8.674 -5.825 4.367 1.00 93.69 81 ASN A C 1
ATOM 645 O O . ASN A 1 81 ? 9.526 -5.350 3.618 1.00 93.69 81 ASN A O 1
ATOM 649 N N . LEU A 1 82 ? 8.440 -7.138 4.434 1.00 95.06 82 LEU A N 1
ATOM 650 C CA . LEU A 1 82 ? 9.191 -8.101 3.626 1.00 95.06 82 LEU A CA 1
ATOM 651 C C . LEU A 1 82 ? 9.016 -7.835 2.122 1.00 95.06 82 LEU A C 1
ATOM 653 O O . LEU A 1 82 ? 9.962 -7.956 1.339 1.00 95.06 82 LEU A O 1
ATOM 657 N N . ALA A 1 83 ? 7.810 -7.443 1.704 1.00 94.75 83 ALA A N 1
ATOM 658 C CA . ALA A 1 83 ? 7.569 -7.036 0.327 1.00 94.75 83 ALA A CA 1
ATOM 659 C C . ALA A 1 83 ? 8.347 -5.757 -0.026 1.00 94.75 83 ALA A C 1
ATOM 661 O O . ALA A 1 83 ? 8.967 -5.717 -1.087 1.00 94.75 83 ALA A O 1
ATOM 662 N N . VAL A 1 84 ? 8.394 -4.747 0.853 1.00 96.44 84 VAL A N 1
ATOM 663 C CA . VAL A 1 84 ? 9.224 -3.544 0.639 1.00 96.44 84 VAL A CA 1
ATOM 664 C C . VAL A 1 84 ? 10.675 -3.937 0.368 1.00 96.44 84 VAL A C 1
ATOM 666 O O . VAL A 1 84 ? 11.219 -3.525 -0.653 1.00 96.44 84 VAL A O 1
ATOM 669 N N . GLU A 1 85 ? 11.278 -4.772 1.218 1.00 95.19 85 GLU A N 1
ATOM 670 C CA . GLU A 1 85 ? 12.675 -5.209 1.070 1.00 95.19 85 GLU A CA 1
ATOM 671 C C . GLU A 1 85 ? 12.920 -5.938 -0.258 1.00 95.19 85 GLU A C 1
ATOM 673 O O . GLU A 1 85 ? 13.939 -5.724 -0.917 1.00 95.19 85 GLU A O 1
ATOM 678 N N . ARG A 1 86 ? 11.965 -6.773 -0.685 1.00 92.19 86 ARG A N 1
ATOM 679 C CA . ARG A 1 8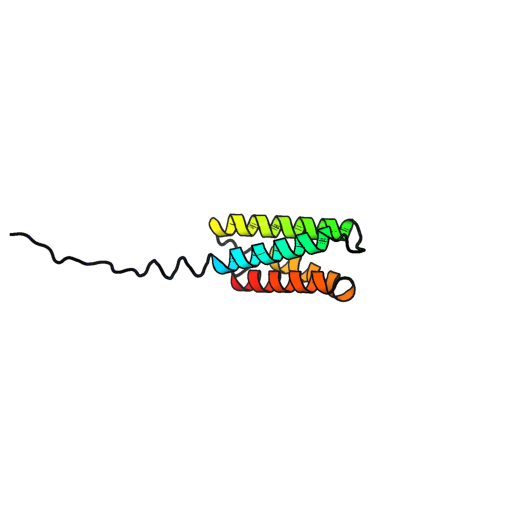6 ? 12.038 -7.494 -1.961 1.00 92.19 86 ARG A CA 1
ATOM 680 C C . ARG A 1 86 ? 11.951 -6.554 -3.162 1.00 92.19 86 ARG A C 1
ATOM 682 O O . ARG A 1 86 ? 12.696 -6.713 -4.125 1.00 92.19 86 ARG A O 1
ATOM 689 N N . PHE A 1 87 ? 11.026 -5.599 -3.125 1.00 94.69 87 PHE A N 1
ATOM 690 C CA . PHE A 1 87 ? 10.719 -4.739 -4.264 1.00 94.69 87 PHE A CA 1
ATOM 691 C C . PHE A 1 87 ? 11.607 -3.487 -4.340 1.00 94.69 87 PHE A C 1
ATOM 693 O O . PHE A 1 87 ? 11.644 -2.854 -5.391 1.00 94.6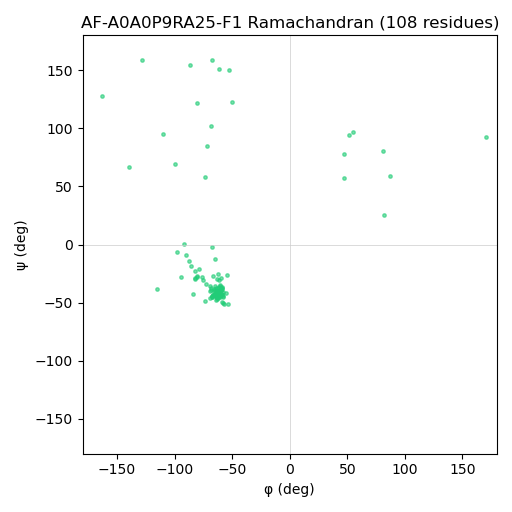9 87 PHE A O 1
ATOM 700 N N . GLU A 1 88 ? 12.343 -3.120 -3.285 1.00 94.94 88 GLU A N 1
ATOM 701 C CA . GLU A 1 88 ? 13.116 -1.866 -3.221 1.00 94.94 88 GLU A CA 1
ATOM 702 C C . GLU A 1 88 ? 14.163 -1.733 -4.338 1.00 94.94 8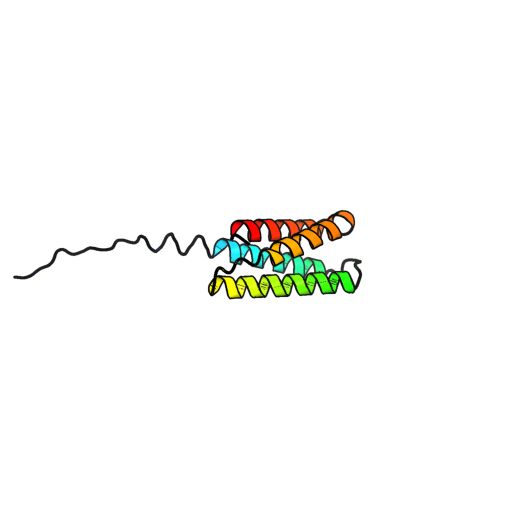8 GLU A C 1
ATOM 704 O O . GLU A 1 88 ? 14.351 -0.643 -4.882 1.00 94.94 88 GLU A O 1
ATOM 709 N N . LEU A 1 89 ? 14.809 -2.838 -4.723 1.00 92.31 89 LEU A N 1
ATOM 710 C CA . LEU A 1 89 ? 15.860 -2.830 -5.746 1.00 92.31 89 LEU A CA 1
ATOM 711 C C . LEU A 1 89 ? 15.312 -2.890 -7.176 1.00 92.31 89 LEU A C 1
ATOM 713 O O . LEU A 1 89 ? 15.812 -2.191 -8.057 1.00 92.31 89 LEU A O 1
ATOM 717 N N . GLU A 1 90 ? 14.308 -3.733 -7.419 1.00 90.88 90 GLU A N 1
ATOM 718 C CA . GLU A 1 90 ? 13.810 -4.022 -8.773 1.00 90.88 90 GLU A CA 1
ATOM 719 C C . GLU A 1 90 ? 12.607 -3.148 -9.162 1.00 90.88 90 GLU A C 1
ATOM 721 O O . GLU A 1 90 ? 12.406 -2.829 -10.335 1.00 90.88 90 GLU A O 1
ATOM 726 N N . HIS A 1 91 ? 11.825 -2.704 -8.177 1.00 93.38 91 HIS A N 1
ATOM 727 C CA . HIS A 1 91 ? 10.565 -1.992 -8.367 1.00 93.38 91 HIS A CA 1
ATOM 728 C C . HIS A 1 91 ? 10.405 -0.833 -7.363 1.00 93.38 91 HIS A C 1
ATOM 730 O O . HIS A 1 91 ? 9.481 -0.839 -6.544 1.00 93.38 91 HIS A O 1
ATOM 736 N N . PRO A 1 92 ? 11.242 0.220 -7.451 1.00 93.06 92 PRO A N 1
ATOM 737 C CA . PRO A 1 92 ? 11.275 1.297 -6.457 1.00 93.06 92 PRO A CA 1
ATOM 738 C C . PRO A 1 92 ? 9.942 2.049 -6.311 1.00 93.06 92 PRO A C 1
ATOM 740 O O . PRO A 1 92 ? 9.626 2.530 -5.227 1.00 93.06 92 PRO A O 1
ATOM 743 N N . GLY A 1 93 ? 9.131 2.127 -7.375 1.00 93.88 93 GLY A N 1
ATOM 744 C CA . GLY A 1 93 ? 7.787 2.717 -7.307 1.00 93.88 93 GLY A CA 1
ATOM 745 C C . GLY A 1 93 ? 6.818 1.908 -6.437 1.00 93.88 93 GLY A C 1
ATOM 746 O O . GLY A 1 93 ? 6.123 2.482 -5.604 1.00 93.88 93 GLY A O 1
ATOM 747 N N . ILE A 1 94 ? 6.842 0.579 -6.577 1.00 95.19 94 ILE A N 1
ATOM 748 C CA . ILE A 1 94 ? 6.012 -0.346 -5.791 1.00 95.19 94 ILE A CA 1
ATOM 749 C C . ILE A 1 94 ? 6.478 -0.359 -4.339 1.00 95.19 94 ILE A C 1
ATOM 751 O O . ILE A 1 94 ? 5.662 -0.228 -3.432 1.00 95.19 94 ILE A O 1
ATOM 755 N N . ALA A 1 95 ? 7.790 -0.446 -4.108 1.00 96.06 95 ALA A N 1
ATOM 756 C CA . ALA A 1 95 ? 8.357 -0.378 -2.764 1.00 96.06 95 ALA A CA 1
ATOM 757 C C . ALA A 1 95 ? 8.012 0.940 -2.054 1.00 96.06 95 ALA A C 1
ATOM 759 O O . ALA A 1 95 ? 7.714 0.935 -0.861 1.00 96.06 95 ALA A O 1
ATOM 760 N N . GLY A 1 96 ? 7.989 2.058 -2.790 1.00 96.38 96 GLY A N 1
ATOM 761 C CA . GLY A 1 96 ? 7.534 3.349 -2.278 1.00 96.38 96 GLY A CA 1
ATOM 762 C C . GLY A 1 96 ? 6.093 3.298 -1.771 1.00 96.38 96 GLY A C 1
ATOM 763 O O . GLY A 1 96 ? 5.835 3.684 -0.633 1.00 96.38 96 GLY A O 1
ATOM 764 N N . THR A 1 97 ? 5.173 2.756 -2.573 1.00 96.75 97 THR A N 1
ATOM 765 C CA . THR A 1 97 ? 3.766 2.598 -2.176 1.00 96.75 97 THR A CA 1
ATOM 766 C C . THR A 1 97 ? 3.609 1.642 -0.990 1.00 96.75 97 THR A C 1
ATOM 768 O O . THR A 1 97 ? 2.921 1.974 -0.028 1.00 96.75 97 THR A O 1
ATOM 771 N N . LEU A 1 98 ? 4.299 0.497 -0.997 1.00 96.62 98 LEU A N 1
ATOM 772 C CA . LEU A 1 98 ? 4.288 -0.459 0.117 1.00 96.62 98 LEU A CA 1
ATOM 773 C C . LEU A 1 98 ? 4.817 0.158 1.421 1.00 96.62 98 LEU A C 1
ATOM 775 O O . LEU A 1 98 ? 4.299 -0.124 2.497 1.00 96.62 98 LEU A O 1
ATOM 779 N N . ARG A 1 99 ? 5.815 1.044 1.350 1.00 95.50 99 ARG A N 1
ATOM 780 C CA . ARG A 1 99 ? 6.345 1.728 2.534 1.00 95.50 99 ARG A CA 1
ATOM 781 C C . ARG A 1 99 ? 5.343 2.709 3.135 1.00 95.50 99 ARG A C 1
ATOM 783 O O . ARG A 1 99 ? 5.267 2.807 4.358 1.00 95.50 99 ARG A O 1
ATOM 790 N N . SER A 1 100 ? 4.570 3.405 2.301 1.00 95.12 100 SER A N 1
ATOM 791 C CA . SER A 1 100 ? 3.451 4.232 2.768 1.00 95.12 100 SER A CA 1
ATOM 792 C C . SER A 1 100 ? 2.380 3.382 3.456 1.00 95.12 100 SER A C 1
ATOM 794 O O . SER A 1 100 ? 1.940 3.748 4.541 1.00 95.12 100 SER A O 1
ATOM 796 N N . ILE A 1 101 ? 2.070 2.203 2.906 1.00 93.50 101 ILE A N 1
ATOM 797 C CA . ILE A 1 101 ? 1.152 1.225 3.517 1.00 93.50 101 ILE A CA 1
ATOM 798 C C . ILE A 1 101 ? 1.634 0.819 4.912 1.00 93.50 101 ILE A C 1
ATOM 800 O O . ILE A 1 101 ? 0.871 0.928 5.866 1.00 93.50 101 ILE A O 1
ATOM 804 N N . VAL A 1 102 ? 2.904 0.428 5.077 1.00 92.25 102 VAL A N 1
ATOM 805 C CA . VAL A 1 102 ? 3.465 0.084 6.402 1.00 92.25 102 VAL A CA 1
ATOM 806 C C . VAL A 1 102 ? 3.353 1.247 7.390 1.00 92.25 102 VAL A C 1
ATOM 808 O O . VAL A 1 102 ? 3.046 1.033 8.558 1.00 92.25 102 VAL A O 1
ATOM 811 N N . GLN A 1 103 ? 3.607 2.480 6.948 1.00 91.38 103 GLN A N 1
ATOM 812 C CA . GLN A 1 103 ? 3.497 3.653 7.819 1.00 91.38 103 GLN A CA 1
ATOM 813 C C . GLN A 1 103 ? 2.060 3.862 8.297 1.00 91.38 103 GLN A C 1
ATOM 815 O O . GLN A 1 103 ? 1.842 4.079 9.488 1.00 91.38 103 GLN A O 1
ATOM 820 N N . THR A 1 104 ? 1.087 3.761 7.392 1.00 90.25 104 THR A N 1
ATOM 821 C CA . THR A 1 104 ? -0.330 3.895 7.737 1.00 90.25 104 THR A CA 1
ATOM 822 C C . THR A 1 104 ? -0.788 2.749 8.648 1.00 90.25 104 THR A C 1
ATOM 824 O O . THR A 1 104 ? -1.458 3.027 9.639 1.00 90.25 104 THR A O 1
ATOM 827 N N . LEU A 1 105 ? -0.347 1.505 8.404 1.00 87.19 105 LEU A N 1
ATOM 828 C CA . LEU A 1 105 ? -0.568 0.353 9.298 1.00 87.19 105 LEU A CA 1
ATOM 829 C C . LEU A 1 105 ? 0.018 0.584 10.709 1.00 87.19 105 LEU A C 1
ATOM 831 O O . LEU A 1 105 ? -0.656 0.375 11.714 1.00 87.19 105 LEU A O 1
ATOM 835 N N . GLY A 1 106 ? 1.232 1.128 10.807 1.00 84.00 106 GLY A N 1
ATOM 836 C CA . GLY A 1 106 ? 1.827 1.466 12.101 1.00 84.00 106 GLY A CA 1
ATOM 837 C C . GLY A 1 106 ? 1.066 2.573 12.844 1.00 84.00 106 GLY A C 1
ATOM 838 O O . GLY A 1 106 ? 0.935 2.522 14.068 1.00 84.00 106 GLY A O 1
ATOM 839 N N . ASN A 1 107 ? 0.513 3.554 12.120 1.00 83.19 107 ASN A N 1
ATOM 840 C CA . ASN A 1 107 ? -0.280 4.645 12.703 1.00 83.19 107 ASN A CA 1
ATOM 841 C C . ASN A 1 107 ? -1.611 4.163 13.309 1.00 83.19 107 ASN A C 1
ATOM 843 O O . ASN A 1 107 ? -2.108 4.788 14.245 1.00 83.19 107 ASN A O 1
ATOM 847 N N . ILE A 1 108 ? -2.167 3.058 12.805 1.00 78.81 108 ILE A N 1
ATOM 848 C CA . ILE A 1 108 ? -3.376 2.399 13.339 1.00 78.81 108 ILE A CA 1
ATOM 849 C C . ILE A 1 108 ? -3.061 1.310 14.373 1.00 78.81 108 ILE A C 1
ATOM 851 O O . ILE A 1 108 ? -3.970 0.714 14.946 1.00 78.81 108 ILE A O 1
ATOM 855 N N . GLY A 1 109 ? -1.778 1.097 14.680 1.00 75.50 109 GLY A N 1
ATOM 856 C CA . GLY A 1 109 ? -1.331 0.146 15.696 1.00 75.50 109 GLY A CA 1
ATOM 857 C C . GLY A 1 109 ? -1.265 -1.305 15.214 1.00 75.50 109 GLY A C 1
ATOM 858 O O . GLY A 1 109 ? -1.376 -2.211 16.046 1.00 75.50 109 GLY A O 1
ATOM 859 N N . ILE A 1 110 ? -1.094 -1.519 13.905 1.00 72.06 110 ILE A N 1
ATOM 860 C CA . ILE A 1 110 ? -0.845 -2.822 13.268 1.00 72.06 110 ILE A CA 1
ATOM 861 C C . ILE A 1 110 ? 0.652 -3.005 13.014 1.00 72.06 110 IL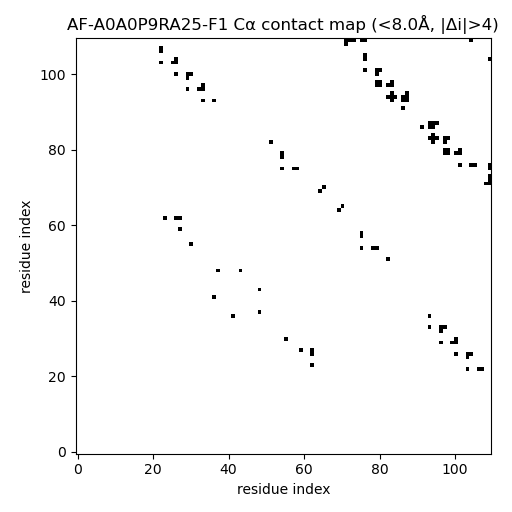E A C 1
ATOM 863 O O . ILE A 1 110 ? 1.293 -2.073 12.477 1.00 72.06 110 ILE A O 1
#